Protein AF-A0AAW5MYL7-F1 (afdb_monomer_lite)

Structure (mmCIF, N/CA/C/O backbone):
data_AF-A0AAW5MYL7-F1
#
_entry.id   AF-A0AAW5MYL7-F1
#
loop_
_atom_site.group_PDB
_atom_site.id
_atom_site.type_symbol
_atom_site.label_atom_id
_atom_site.label_alt_id
_atom_site.label_comp_id
_atom_site.label_asym_id
_atom_site.label_entity_id
_atom_site.label_seq_id
_atom_site.pdbx_PDB_ins_code
_atom_site.Cartn_x
_atom_site.Cartn_y
_atom_site.Cartn_z
_atom_site.occupancy
_atom_site.B_iso_or_equiv
_atom_site.auth_seq_id
_atom_site.auth_comp_id
_atom_site.auth_asym_id
_atom_site.auth_atom_id
_atom_site.pdbx_PDB_model_num
ATOM 1 N N . GLY A 1 1 ? -22.313 -9.996 -33.937 1.00 41.66 1 GLY A N 1
ATOM 2 C CA . GLY A 1 1 ? -22.487 -10.218 -32.493 1.00 41.66 1 GLY A CA 1
ATOM 3 C C . GLY A 1 1 ? -21.223 -9.795 -31.790 1.00 41.66 1 GLY A C 1
ATOM 4 O O . GLY A 1 1 ? -20.249 -10.525 -31.855 1.00 41.66 1 GLY A O 1
ATOM 5 N N . GLY A 1 2 ? -21.205 -8.595 -31.216 1.00 47.47 2 GLY A N 1
ATOM 6 C CA . GLY A 1 2 ? -20.091 -8.100 -30.411 1.00 47.47 2 GLY A CA 1
ATOM 7 C C . GLY A 1 2 ? -20.553 -8.032 -28.966 1.00 47.47 2 GLY A C 1
ATOM 8 O O . GLY A 1 2 ? -21.304 -7.129 -28.612 1.00 47.47 2 GLY A O 1
ATOM 9 N N . GLY A 1 3 ? -20.171 -9.014 -28.153 1.00 49.91 3 GLY A N 1
ATOM 10 C CA . GLY A 1 3 ? -20.324 -8.902 -26.709 1.00 49.91 3 GLY A CA 1
ATOM 11 C C . GLY A 1 3 ? -19.320 -7.867 -26.227 1.00 49.91 3 GLY A C 1
ATOM 12 O O . GLY A 1 3 ? -18.145 -8.187 -26.086 1.00 49.91 3 GLY A O 1
ATOM 13 N N . ALA A 1 4 ? -19.757 -6.622 -26.042 1.00 58.38 4 ALA A N 1
ATOM 14 C CA . ALA A 1 4 ? -18.961 -5.639 -25.327 1.00 58.38 4 ALA A CA 1
ATOM 15 C C . ALA A 1 4 ? -18.631 -6.239 -23.953 1.00 58.38 4 ALA A C 1
ATOM 17 O O . ALA A 1 4 ? -19.543 -6.577 -23.196 1.00 58.38 4 ALA A O 1
ATOM 18 N N . THR A 1 5 ? -17.345 -6.436 -23.658 1.00 60.47 5 THR A N 1
ATOM 19 C CA . THR A 1 5 ? -16.891 -6.836 -22.326 1.00 60.47 5 THR A CA 1
ATOM 20 C C . THR A 1 5 ? -17.391 -5.780 -21.356 1.00 60.47 5 THR A C 1
ATOM 22 O O . THR A 1 5 ? -16.882 -4.665 -21.324 1.00 60.47 5 THR A O 1
ATOM 25 N N . GLN A 1 6 ? -18.445 -6.105 -20.616 1.00 60.12 6 GLN A N 1
ATOM 26 C CA . GLN A 1 6 ? -18.996 -5.215 -19.613 1.00 60.12 6 GLN A CA 1
ATOM 27 C C . GLN A 1 6 ? -17.902 -4.994 -18.568 1.00 60.12 6 GLN A C 1
ATOM 29 O O . GLN A 1 6 ? -17.454 -5.955 -17.934 1.00 60.12 6 GLN A O 1
ATOM 34 N N . THR A 1 7 ? -17.422 -3.758 -18.435 1.00 62.91 7 THR A N 1
ATOM 35 C CA . THR A 1 7 ? -16.418 -3.407 -17.431 1.00 62.91 7 THR A CA 1
ATOM 36 C C . THR A 1 7 ? -17.023 -3.691 -16.065 1.00 62.91 7 THR A C 1
ATOM 38 O O . THR A 1 7 ? -17.895 -2.968 -15.586 1.00 62.91 7 THR A O 1
ATOM 41 N N . ARG A 1 8 ? -16.620 -4.803 -15.446 1.00 74.62 8 ARG A N 1
ATOM 42 C CA . ARG A 1 8 ? -17.023 -5.102 -14.074 1.00 74.62 8 ARG A CA 1
ATOM 43 C C . ARG A 1 8 ? -16.369 -4.067 -13.174 1.00 74.62 8 ARG A C 1
ATOM 45 O O . ARG A 1 8 ? -15.147 -4.031 -13.053 1.00 74.62 8 ARG A O 1
ATOM 52 N N . HIS A 1 9 ? -17.192 -3.236 -12.549 1.00 81.75 9 HIS A N 1
ATOM 53 C CA . HIS A 1 9 ? -16.742 -2.326 -11.510 1.00 81.75 9 HIS A CA 1
ATOM 54 C C . HIS A 1 9 ? -16.475 -3.132 -10.241 1.00 81.75 9 HIS A C 1
ATOM 56 O O . HIS A 1 9 ? -17.397 -3.626 -9.596 1.00 81.75 9 HIS A O 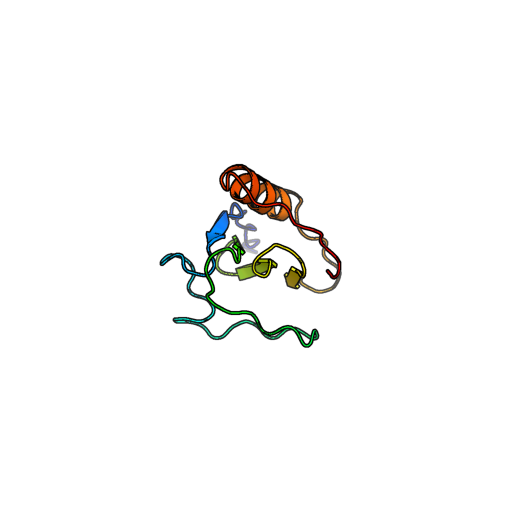1
ATOM 62 N N . TYR A 1 10 ? -15.200 -3.288 -9.901 1.00 91.94 10 TYR A N 1
ATOM 63 C CA . TYR A 1 10 ? -14.788 -3.880 -8.637 1.00 91.94 10 TYR A CA 1
ATOM 64 C C . TYR A 1 10 ? -14.583 -2.767 -7.609 1.00 91.94 10 TYR A C 1
ATOM 66 O O . TYR A 1 10 ? -13.884 -1.787 -7.873 1.00 91.94 10 TYR A O 1
ATOM 74 N N . THR A 1 11 ? -15.192 -2.910 -6.433 1.00 95.44 11 THR A N 1
ATOM 75 C CA . THR A 1 11 ? -14.996 -1.971 -5.324 1.00 95.44 11 THR A CA 1
ATOM 76 C C . THR A 1 11 ? -13.564 -2.091 -4.793 1.00 95.44 11 THR A C 1
ATOM 78 O O . THR A 1 11 ? -13.168 -3.193 -4.404 1.00 95.44 11 THR A O 1
ATOM 81 N N . PRO A 1 12 ? -12.780 -0.998 -4.748 1.00 97.31 12 PRO A N 1
ATOM 82 C CA . PRO A 1 12 ? -11.456 -1.023 -4.142 1.00 97.31 12 PRO A CA 1
ATOM 83 C C . PRO A 1 12 ? -11.529 -1.318 -2.643 1.00 97.31 12 PRO A C 1
ATOM 85 O O . PRO A 1 12 ? -12.387 -0.794 -1.933 1.00 97.31 12 PRO A O 1
ATOM 88 N N . VAL A 1 13 ? -10.593 -2.126 -2.151 1.00 97.25 13 VAL A N 1
ATOM 89 C CA . VAL A 1 13 ? -10.471 -2.459 -0.728 1.00 97.25 13 VAL A CA 1
ATOM 90 C C . VAL A 1 13 ? -9.052 -2.170 -0.268 1.00 97.25 13 VAL A C 1
ATOM 92 O O . VAL A 1 13 ? -8.084 -2.565 -0.917 1.00 97.25 13 VAL A O 1
ATOM 95 N N . ALA A 1 14 ? -8.942 -1.483 0.867 1.00 97.62 14 ALA A N 1
ATOM 96 C CA . ALA A 1 14 ? -7.678 -1.256 1.545 1.00 97.62 14 ALA A CA 1
ATOM 97 C C . ALA A 1 14 ? -7.463 -2.313 2.633 1.00 97.62 14 ALA A C 1
ATOM 99 O O . ALA A 1 14 ? -8.353 -2.557 3.449 1.00 97.62 14 ALA A O 1
ATOM 100 N N . LEU A 1 15 ? -6.278 -2.915 2.650 1.00 96.94 15 LEU A N 1
ATOM 101 C CA . LEU A 1 15 ? -5.887 -3.975 3.577 1.00 96.94 15 LEU A CA 1
ATOM 102 C C . LEU A 1 15 ? -4.555 -3.623 4.238 1.00 96.94 15 LEU A C 1
ATOM 104 O O . LEU A 1 15 ? -3.732 -2.912 3.659 1.00 96.94 15 LEU A O 1
ATOM 108 N N . SER A 1 16 ? -4.301 -4.188 5.418 1.00 96.00 16 SER A N 1
ATOM 109 C CA . SER A 1 16 ? -2.927 -4.299 5.915 1.00 96.00 16 SER A CA 1
ATOM 110 C C . SER A 1 16 ? -2.088 -5.090 4.910 1.00 96.00 16 SER A C 1
ATOM 112 O O . SER A 1 16 ? -2.546 -6.096 4.372 1.00 96.00 16 SER A O 1
ATOM 114 N N . ALA A 1 17 ? -0.832 -4.703 4.682 1.00 97.12 17 ALA A N 1
ATOM 115 C CA . ALA A 1 17 ? 0.075 -5.494 3.844 1.00 97.12 17 ALA A CA 1
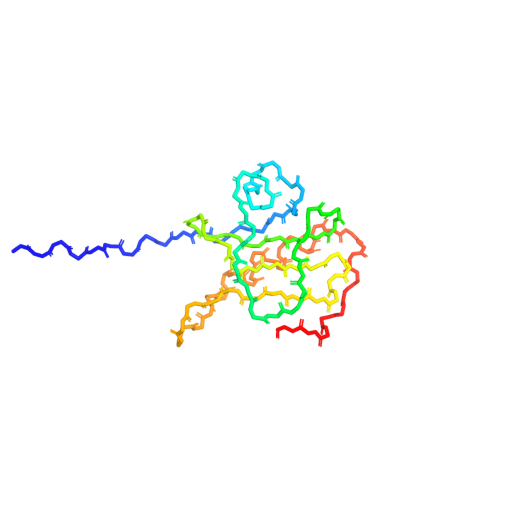ATOM 116 C C . ALA A 1 17 ? 0.285 -6.924 4.401 1.00 97.12 17 ALA A C 1
ATOM 118 O O . ALA A 1 17 ? 0.598 -7.853 3.649 1.00 97.12 17 ALA A O 1
ATOM 119 N N . ASN A 1 18 ? 0.067 -7.109 5.710 1.00 96.31 18 ASN A N 1
ATOM 120 C CA . ASN A 1 18 ? 0.114 -8.397 6.408 1.00 96.31 18 ASN A CA 1
ATOM 121 C C . ASN A 1 18 ? -1.220 -9.152 6.419 1.00 96.31 18 ASN A C 1
ATOM 123 O O . ASN A 1 18 ? -1.263 -10.275 6.915 1.00 96.31 18 ASN A O 1
ATOM 127 N N . ASP A 1 19 ? -2.294 -8.560 5.902 1.00 96.69 19 ASP A N 1
ATOM 128 C CA . ASP A 1 19 ? -3.598 -9.211 5.865 1.00 96.69 19 ASP A CA 1
ATOM 129 C C . ASP A 1 19 ? -3.520 -10.517 5.046 1.00 96.69 19 ASP A C 1
ATOM 131 O O . ASP A 1 19 ? -2.886 -10.521 3.981 1.00 96.69 19 ASP A O 1
ATOM 135 N N . PRO A 1 20 ? -4.117 -11.632 5.506 1.00 95.94 20 PRO A N 1
ATOM 136 C CA . PRO A 1 20 ? -4.176 -12.874 4.735 1.00 95.94 20 PRO A CA 1
ATOM 137 C C . PRO A 1 20 ? -4.849 -12.729 3.362 1.00 95.94 20 PRO A C 1
ATOM 139 O O . PRO A 1 20 ? -4.505 -13.473 2.446 1.00 95.94 20 PRO A O 1
ATOM 142 N N . ALA A 1 21 ? -5.765 -11.769 3.195 1.00 95.56 21 ALA A N 1
ATOM 143 C CA . ALA A 1 21 ? -6.415 -11.473 1.919 1.00 95.56 21 ALA A CA 1
ATOM 144 C C . ALA A 1 21 ? -5.498 -10.725 0.930 1.00 95.56 21 ALA A C 1
ATOM 146 O O . ALA A 1 21 ? -5.801 -10.671 -0.263 1.00 95.56 21 ALA A O 1
ATOM 147 N N . ASN A 1 22 ? -4.362 -10.177 1.381 1.00 97.12 22 ASN A N 1
ATOM 148 C CA . ASN A 1 22 ? -3.346 -9.643 0.480 1.00 97.12 22 ASN A CA 1
ATOM 149 C C . ASN A 1 22 ? -2.465 -10.777 -0.081 1.00 97.12 22 ASN A C 1
ATOM 151 O O . ASN A 1 22 ? -1.606 -11.328 0.612 1.00 97.12 22 ASN A O 1
ATOM 155 N N . VAL A 1 23 ? -2.639 -11.080 -1.369 1.00 97.00 23 VAL A N 1
ATOM 156 C CA . VAL A 1 23 ? -1.848 -12.093 -2.092 1.00 97.00 23 VAL A CA 1
ATOM 157 C C . VAL A 1 23 ? -0.461 -11.599 -2.516 1.00 97.00 23 VAL A C 1
ATOM 159 O O . VAL A 1 23 ? 0.433 -12.418 -2.747 1.00 97.00 23 VAL A O 1
ATOM 162 N N . TRP A 1 24 ? -0.269 -10.279 -2.616 1.00 97.88 24 TRP A N 1
ATOM 163 C CA . TRP A 1 24 ? 0.958 -9.654 -3.109 1.00 97.88 24 TRP A CA 1
ATOM 164 C C . TRP A 1 24 ? 2.063 -9.650 -2.047 1.00 97.88 24 TRP A C 1
ATOM 166 O O . TRP A 1 24 ? 1.820 -9.374 -0.870 1.00 97.88 24 TRP A O 1
ATOM 176 N N . GLY A 1 25 ? 3.286 -9.980 -2.466 1.00 96.62 25 GLY A N 1
ATOM 177 C CA . GLY A 1 25 ? 4.416 -10.219 -1.565 1.00 96.62 25 GLY A CA 1
ATOM 178 C C . GLY A 1 25 ? 4.310 -11.516 -0.768 1.00 96.62 25 GLY A C 1
ATOM 179 O O . GLY A 1 25 ? 5.002 -11.663 0.239 1.00 96.62 25 GLY A O 1
ATOM 180 N N . ASN A 1 26 ? 3.408 -12.413 -1.169 1.00 95.00 26 ASN A N 1
ATOM 181 C CA . ASN A 1 26 ? 3.191 -13.711 -0.545 1.00 95.00 26 ASN A CA 1
ATOM 182 C C . ASN A 1 26 ? 3.074 -14.801 -1.612 1.00 95.00 26 ASN A C 1
ATOM 184 O O . ASN A 1 26 ? 4.054 -15.464 -1.929 1.00 95.00 26 ASN A O 1
ATOM 188 N N . LEU A 1 27 ? 1.881 -14.939 -2.194 1.00 96.31 27 LEU A N 1
ATOM 189 C CA . LEU A 1 27 ? 1.610 -15.889 -3.268 1.00 96.31 27 LEU A CA 1
ATOM 190 C C . LEU A 1 27 ? 2.033 -15.322 -4.625 1.00 96.31 27 LEU A C 1
ATOM 192 O O . LEU A 1 27 ? 2.522 -16.055 -5.478 1.00 96.31 27 LEU A O 1
ATOM 196 N N . LEU A 1 28 ? 1.849 -14.014 -4.813 1.00 97.06 28 LEU A N 1
ATOM 197 C CA . LEU A 1 28 ? 2.285 -13.290 -6.000 1.00 97.06 28 LEU A CA 1
ATOM 198 C C . LEU A 1 28 ? 3.478 -12.387 -5.660 1.00 97.06 28 LEU A C 1
ATOM 200 O O . LEU A 1 28 ? 3.477 -11.762 -4.591 1.00 97.06 28 LEU A O 1
ATOM 204 N N . PRO A 1 29 ? 4.480 -12.264 -6.550 1.00 97.06 29 PRO A N 1
ATOM 205 C CA . PRO A 1 29 ? 5.539 -11.274 -6.387 1.00 97.06 29 PRO A CA 1
ATOM 206 C C . PRO A 1 29 ? 4.948 -9.869 -6.478 1.00 97.06 29 PRO A C 1
ATOM 208 O O . PRO A 1 29 ? 3.986 -9.661 -7.209 1.00 97.06 29 PRO A O 1
ATOM 211 N N . TRP A 1 30 ? 5.521 -8.892 -5.777 1.00 97.12 30 TRP A N 1
ATOM 212 C CA . TRP A 1 30 ? 5.091 -7.500 -5.929 1.00 97.12 30 TRP A CA 1
ATOM 213 C C . TRP A 1 30 ? 5.169 -7.059 -7.401 1.00 97.12 30 TRP A C 1
ATOM 215 O O . TRP A 1 30 ? 6.169 -7.368 -8.058 1.00 97.12 30 TRP A O 1
ATOM 225 N N . PRO A 1 31 ? 4.159 -6.344 -7.933 1.00 95.62 31 PRO A N 1
ATOM 226 C CA . PRO A 1 31 ? 4.219 -5.837 -9.295 1.00 95.62 31 PRO A CA 1
ATOM 227 C C . PRO A 1 31 ? 5.412 -4.898 -9.472 1.00 95.62 31 PRO A C 1
ATOM 229 O O . PRO A 1 31 ? 5.751 -4.129 -8.569 1.00 95.62 31 PRO A O 1
ATOM 232 N N . ALA A 1 32 ? 6.030 -4.940 -10.651 1.00 93.88 32 ALA A N 1
ATOM 233 C CA . ALA A 1 32 ? 7.125 -4.039 -10.978 1.00 93.88 32 ALA A CA 1
ATOM 234 C C . ALA A 1 32 ? 6.671 -2.574 -10.868 1.00 93.88 32 ALA A C 1
ATOM 236 O O . ALA A 1 32 ? 5.544 -2.229 -11.226 1.00 93.88 32 ALA A O 1
ATOM 237 N N . HIS A 1 33 ? 7.553 -1.713 -10.372 1.00 94.31 33 HIS A N 1
ATOM 238 C CA . HIS A 1 33 ? 7.328 -0.276 -10.267 1.00 94.31 33 HIS A CA 1
ATOM 239 C C . HIS A 1 33 ? 8.647 0.445 -10.592 1.00 94.31 33 HIS A C 1
ATOM 241 O O . HIS A 1 33 ? 9.701 -0.054 -10.197 1.00 94.31 33 HIS A O 1
ATOM 247 N N . PRO A 1 34 ? 8.635 1.587 -11.304 1.00 91.19 34 PRO A N 1
ATOM 248 C CA . PRO A 1 34 ? 9.865 2.304 -11.664 1.00 91.19 34 PRO A CA 1
ATOM 249 C C . PRO A 1 34 ? 10.581 2.943 -10.463 1.00 91.19 34 PRO A C 1
ATOM 251 O O . PRO A 1 34 ? 11.772 3.233 -10.532 1.00 91.19 34 PRO A O 1
ATOM 254 N N . ALA A 1 35 ? 9.865 3.179 -9.361 1.00 91.69 35 ALA A N 1
ATOM 255 C CA . ALA A 1 35 ? 10.459 3.690 -8.127 1.00 91.69 35 ALA A CA 1
ATOM 256 C C . ALA A 1 35 ? 11.379 2.659 -7.452 1.00 91.69 35 ALA A C 1
ATOM 258 O O . ALA A 1 35 ? 11.159 1.454 -7.523 1.00 91.69 35 ALA A O 1
ATOM 259 N N . THR A 1 36 ? 12.367 3.151 -6.705 1.00 91.38 36 THR A N 1
ATOM 260 C CA . THR A 1 36 ? 13.324 2.321 -5.953 1.00 91.38 36 THR A CA 1
ATOM 261 C C . THR A 1 36 ? 12.756 1.751 -4.651 1.00 91.38 36 THR A C 1
ATOM 263 O O . THR A 1 36 ? 13.365 0.869 -4.045 1.00 91.38 36 THR A O 1
ATOM 266 N N . LEU A 1 37 ? 11.603 2.249 -4.192 1.00 93.31 37 LEU A N 1
ATOM 267 C CA . LEU A 1 37 ? 10.918 1.716 -3.020 1.00 93.31 37 LEU A CA 1
ATOM 268 C C . LEU A 1 37 ? 10.398 0.308 -3.323 1.00 93.31 37 LEU A C 1
ATOM 270 O O . LEU A 1 37 ? 9.539 0.121 -4.177 1.00 93.31 37 LEU A O 1
ATOM 274 N N . VAL A 1 38 ? 10.880 -0.669 -2.559 1.00 93.12 38 VAL A 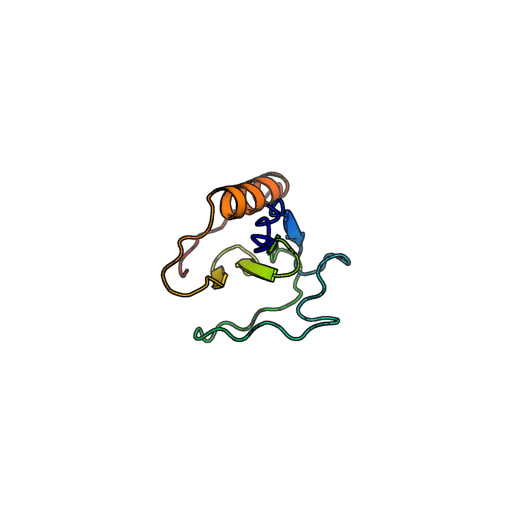N 1
ATOM 275 C CA . VAL A 1 38 ? 10.415 -2.055 -2.632 1.00 93.12 38 VAL A CA 1
ATOM 276 C C . VAL A 1 38 ? 9.306 -2.272 -1.595 1.00 93.12 38 VAL A C 1
ATOM 278 O O . VAL A 1 38 ? 9.545 -2.053 -0.401 1.00 93.12 38 VAL A O 1
ATOM 281 N N . PRO A 1 39 ? 8.093 -2.694 -2.001 1.00 97.19 39 PRO A N 1
ATOM 282 C CA . PRO A 1 39 ? 7.033 -3.033 -1.060 1.00 97.19 39 PRO A CA 1
ATOM 283 C C . PRO A 1 39 ? 7.425 -4.176 -0.121 1.00 97.19 39 PRO A C 1
ATOM 285 O O . PRO A 1 39 ? 8.133 -5.109 -0.499 1.00 97.19 39 PRO A O 1
ATOM 288 N N . THR A 1 40 ? 6.933 -4.133 1.118 1.00 96.81 40 THR A N 1
ATOM 289 C CA . THR A 1 40 ? 7.164 -5.197 2.107 1.00 96.81 40 THR A CA 1
ATOM 290 C C . THR A 1 40 ? 5.890 -5.510 2.881 1.00 96.81 40 THR A C 1
ATOM 292 O O . THR A 1 40 ? 5.071 -4.625 3.135 1.00 96.81 40 THR A O 1
ATOM 295 N N . ARG A 1 41 ? 5.733 -6.772 3.300 1.00 97.25 41 ARG A N 1
ATOM 296 C CA . ARG A 1 41 ? 4.682 -7.177 4.242 1.00 97.25 41 ARG A CA 1
ATOM 297 C C . ARG A 1 41 ? 5.124 -6.800 5.656 1.00 97.25 41 ARG A C 1
ATOM 299 O O . ARG A 1 41 ? 5.790 -7.573 6.344 1.00 97.25 41 ARG A O 1
ATOM 306 N N . ARG A 1 42 ? 4.833 -5.561 6.055 1.00 92.44 42 ARG A N 1
ATOM 307 C CA . ARG A 1 42 ? 5.159 -5.024 7.380 1.00 92.44 42 ARG A CA 1
ATOM 308 C C . ARG A 1 42 ? 3.913 -4.472 8.065 1.00 92.44 42 ARG A C 1
ATOM 310 O O . ARG A 1 42 ? 3.062 -3.860 7.424 1.00 92.44 42 ARG A O 1
ATOM 317 N N . ALA A 1 43 ? 3.840 -4.642 9.385 1.00 90.12 43 ALA A N 1
ATOM 318 C CA . ALA A 1 43 ? 2.782 -4.053 10.196 1.00 90.12 43 ALA A CA 1
ATOM 319 C C . ALA A 1 43 ? 2.724 -2.528 9.999 1.00 90.12 43 ALA A C 1
ATOM 321 O O . ALA A 1 43 ? 3.754 -1.849 10.009 1.00 90.12 43 ALA A O 1
ATOM 322 N N . GLY A 1 44 ? 1.515 -2.001 9.809 1.00 90.62 44 GLY A N 1
ATOM 323 C CA . GLY A 1 44 ? 1.271 -0.581 9.553 1.00 90.62 44 GLY A CA 1
ATOM 324 C C . GLY A 1 44 ? 1.515 -0.121 8.111 1.00 90.62 44 GLY A C 1
ATOM 325 O O . GLY A 1 44 ? 1.311 1.058 7.837 1.00 90.62 44 GLY A O 1
ATOM 326 N N . ALA A 1 45 ? 1.941 -1.002 7.197 1.00 94.94 45 ALA A N 1
ATOM 327 C CA . ALA A 1 45 ? 1.849 -0.747 5.761 1.00 94.94 45 ALA A CA 1
ATOM 328 C C . ALA A 1 45 ? 0.457 -1.146 5.248 1.00 94.94 45 ALA A C 1
ATOM 330 O O . ALA A 1 45 ? -0.129 -2.120 5.728 1.00 94.94 45 ALA A O 1
ATOM 331 N N . LEU A 1 46 ? -0.057 -0.408 4.266 1.00 96.56 46 LEU A N 1
ATOM 332 C CA . LEU A 1 46 ? -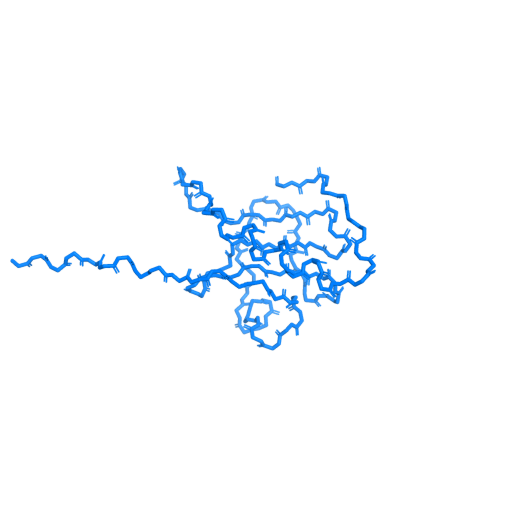1.365 -0.645 3.657 1.00 96.56 46 LEU A CA 1
ATOM 333 C C . LEU A 1 46 ? -1.218 -0.908 2.159 1.00 96.56 46 LEU A C 1
ATOM 335 O O . LEU A 1 46 ? -0.321 -0.376 1.509 1.00 96.56 46 LEU A O 1
ATOM 339 N N . VAL A 1 47 ? -2.131 -1.695 1.608 1.00 97.88 47 VAL A N 1
ATOM 340 C CA . VAL A 1 47 ? -2.307 -1.879 0.165 1.00 97.88 47 VAL A CA 1
ATOM 341 C C . VAL A 1 47 ? -3.739 -1.548 -0.218 1.00 97.88 47 VAL A C 1
ATOM 343 O O . VAL A 1 47 ? -4.644 -1.767 0.584 1.00 97.88 47 VAL A O 1
ATOM 346 N N . VAL A 1 48 ? -3.958 -1.058 -1.436 1.00 98.06 48 VAL A N 1
ATOM 347 C CA . VAL A 1 48 ? -5.298 -0.968 -2.032 1.00 98.06 48 VAL A CA 1
ATOM 348 C C . VAL A 1 48 ? -5.352 -1.860 -3.257 1.00 98.06 48 VAL A C 1
ATOM 350 O O . VAL A 1 48 ? -4.509 -1.743 -4.148 1.00 98.06 48 VAL A O 1
ATOM 353 N N . VAL A 1 49 ? -6.348 -2.742 -3.294 1.00 96.94 49 VAL A N 1
ATOM 354 C CA . VAL A 1 49 ? -6.572 -3.695 -4.383 1.00 96.94 49 VAL A CA 1
ATOM 355 C C . VAL A 1 49 ? -7.966 -3.525 -4.978 1.00 96.94 49 VAL A C 1
ATOM 357 O O . VAL A 1 49 ? -8.914 -3.204 -4.263 1.00 96.94 49 VAL A O 1
ATOM 360 N N . SER A 1 50 ? -8.107 -3.757 -6.283 1.00 95.50 50 SER A N 1
ATOM 361 C CA . SER A 1 50 ? -9.408 -3.822 -6.961 1.00 95.50 50 SER A CA 1
ATOM 362 C C . SER A 1 50 ? -9.365 -4.823 -8.112 1.00 95.50 50 SER A C 1
ATOM 364 O O . SER A 1 50 ? -8.418 -4.831 -8.897 1.00 95.50 50 SER A O 1
ATOM 366 N N . GLY A 1 51 ? -10.355 -5.717 -8.192 1.00 92.25 51 GLY A N 1
ATOM 367 C CA . GLY A 1 51 ? -10.412 -6.748 -9.239 1.00 92.25 51 GLY A CA 1
ATOM 368 C C . GLY A 1 51 ? -9.171 -7.650 -9.297 1.00 92.25 51 GLY A C 1
ATOM 369 O O . GLY A 1 51 ? -8.789 -8.095 -10.374 1.00 92.25 51 GLY A O 1
ATOM 370 N N . GLY A 1 52 ? -8.496 -7.861 -8.161 1.00 92.69 52 GLY A N 1
ATOM 371 C CA . GLY A 1 52 ? -7.236 -8.611 -8.069 1.00 92.69 52 GLY A CA 1
ATOM 372 C C . GLY A 1 52 ? -5.971 -7.819 -8.434 1.00 92.69 52 GLY A C 1
ATOM 373 O O . GLY A 1 52 ? -4.866 -8.312 -8.214 1.00 92.69 52 GLY A O 1
ATOM 374 N N . LYS A 1 53 ? -6.097 -6.585 -8.934 1.00 94.31 53 LYS A N 1
ATOM 375 C CA . LYS A 1 53 ? -4.961 -5.701 -9.229 1.00 94.31 53 LYS A CA 1
ATOM 376 C C . LYS A 1 53 ? -4.535 -4.936 -7.976 1.00 94.31 53 LYS A C 1
ATOM 378 O O . LYS A 1 53 ? -5.389 -4.461 -7.227 1.00 94.31 53 LYS A O 1
ATOM 383 N N . LEU A 1 54 ? -3.226 -4.799 -7.761 1.00 96.94 54 LEU A N 1
ATOM 384 C CA . LEU A 1 54 ? -2.662 -3.869 -6.780 1.00 96.94 54 LEU A CA 1
ATOM 385 C C . LEU A 1 54 ? -2.649 -2.464 -7.382 1.00 96.94 54 LEU A C 1
ATOM 387 O O . LEU A 1 54 ? -2.138 -2.288 -8.483 1.00 96.94 54 LEU A O 1
ATOM 391 N N . LEU A 1 55 ? -3.208 -1.491 -6.665 1.00 96.81 55 LEU A N 1
ATOM 392 C CA . LEU A 1 55 ? -3.326 -0.106 -7.129 1.00 96.81 55 LEU A CA 1
ATOM 393 C C . LEU A 1 55 ? -2.485 0.851 -6.291 1.00 96.81 55 LEU A C 1
ATOM 395 O O . LEU A 1 55 ? -1.834 1.730 -6.842 1.00 96.81 55 LEU A O 1
ATOM 399 N N . LEU A 1 56 ? -2.458 0.663 -4.969 1.00 97.06 56 LEU A N 1
ATOM 400 C CA . LEU A 1 56 ? -1.643 1.471 -4.062 1.00 97.06 56 LEU A CA 1
ATOM 401 C C . LEU A 1 56 ? -0.874 0.585 -3.084 1.00 97.06 56 LEU A C 1
ATOM 403 O O . LEU A 1 56 ? -1.398 -0.421 -2.603 1.00 97.06 56 LEU A O 1
ATOM 407 N N . TYR A 1 57 ? 0.328 1.019 -2.722 1.00 97.69 57 TYR A N 1
ATOM 408 C CA . TYR A 1 57 ? 1.049 0.565 -1.532 1.00 97.69 57 TYR A CA 1
ATOM 409 C C . TYR A 1 57 ? 1.465 1.790 -0.727 1.00 97.69 57 TYR A C 1
ATOM 411 O O . TYR A 1 57 ? 2.176 2.648 -1.239 1.00 97.69 57 TYR A O 1
ATOM 419 N N . LEU A 1 58 ? 1.056 1.861 0.536 1.00 95.81 58 LEU A N 1
ATOM 420 C CA . LEU A 1 58 ? 1.483 2.883 1.482 1.00 95.81 58 LEU A CA 1
ATOM 421 C C . LEU A 1 58 ? 2.431 2.240 2.495 1.00 95.81 58 LEU A C 1
ATOM 423 O O . LEU A 1 58 ? 2.033 1.361 3.265 1.00 95.81 58 LEU A O 1
ATOM 427 N N . ALA A 1 59 ? 3.686 2.685 2.506 1.00 94.25 59 ALA A N 1
ATOM 428 C CA . ALA A 1 59 ? 4.685 2.174 3.434 1.00 94.25 59 ALA A CA 1
ATOM 429 C C . ALA A 1 59 ? 4.308 2.479 4.894 1.00 94.25 59 ALA A C 1
ATOM 431 O O . ALA A 1 59 ? 3.585 3.432 5.186 1.00 94.25 59 ALA A O 1
ATOM 432 N N . GLN A 1 60 ? 4.852 1.694 5.828 1.00 91.00 60 GLN A N 1
ATOM 433 C CA . GLN A 1 60 ? 4.652 1.901 7.264 1.00 91.00 60 GLN A CA 1
ATOM 434 C C . GLN A 1 60 ? 4.920 3.360 7.676 1.00 91.00 60 GLN A C 1
ATOM 436 O O . GLN A 1 60 ? 5.926 3.959 7.291 1.00 91.00 60 GLN A O 1
ATOM 441 N N . GLY A 1 61 ? 4.016 3.927 8.481 1.00 87.44 61 GLY A N 1
ATOM 442 C CA . GLY A 1 61 ? 4.085 5.330 8.914 1.00 87.44 61 GLY A CA 1
ATOM 443 C C . GLY A 1 61 ? 3.709 6.338 7.822 1.00 87.44 61 GLY A C 1
ATOM 444 O O . GLY A 1 61 ? 3.856 7.538 8.034 1.00 87.44 61 GLY A O 1
ATOM 445 N N . GLY A 1 62 ? 3.256 5.848 6.661 1.00 87.38 62 GLY A N 1
ATOM 446 C CA . GLY A 1 62 ? 2.712 6.592 5.526 1.00 87.38 62 GLY A CA 1
ATOM 447 C C . GLY A 1 62 ? 3.621 7.678 4.960 1.00 87.38 62 GLY A C 1
ATOM 448 O O . GLY A 1 62 ? 3.138 8.718 4.527 1.00 87.38 62 GLY A O 1
ATOM 449 N N . LYS A 1 63 ? 4.938 7.435 4.975 1.00 84.75 63 LYS A N 1
ATOM 450 C CA . LYS A 1 63 ? 5.930 8.372 4.429 1.00 84.75 63 LYS A CA 1
ATOM 451 C C . LYS A 1 63 ? 6.029 8.347 2.910 1.00 84.75 63 LYS A C 1
ATOM 453 O O . LYS A 1 63 ? 6.254 9.373 2.281 1.00 84.75 63 LYS A O 1
ATOM 458 N N . LYS A 1 64 ? 5.872 7.164 2.326 1.00 91.88 64 LYS A N 1
ATOM 459 C CA . LYS A 1 64 ? 6.031 6.929 0.893 1.00 91.88 64 LYS A CA 1
ATOM 460 C C . LYS A 1 64 ? 4.880 6.084 0.386 1.00 91.88 64 LYS A C 1
ATOM 462 O O . LYS A 1 64 ? 4.479 5.138 1.074 1.00 91.88 64 LYS A O 1
ATOM 467 N N . MET A 1 65 ? 4.395 6.406 -0.802 1.00 94.81 65 MET A N 1
ATOM 468 C CA . MET A 1 65 ? 3.372 5.639 -1.494 1.00 94.81 65 MET A CA 1
ATOM 469 C C . MET A 1 65 ? 3.876 5.241 -2.875 1.00 94.81 65 MET A C 1
ATOM 471 O O . MET A 1 65 ? 4.653 5.964 -3.483 1.00 94.81 65 MET A O 1
ATOM 475 N N . LEU A 1 66 ? 3.451 4.070 -3.332 1.00 95.81 66 LEU A N 1
ATOM 476 C CA . LEU A 1 66 ? 3.551 3.664 -4.726 1.00 95.81 66 LEU A CA 1
ATOM 477 C C . LEU A 1 66 ? 2.156 3.618 -5.322 1.00 95.81 66 LEU A C 1
ATOM 479 O O . LEU A 1 66 ? 1.207 3.198 -4.645 1.00 95.81 66 LEU A O 1
ATOM 483 N N . VAL A 1 67 ? 2.066 4.004 -6.588 1.00 95.00 67 VAL A N 1
ATOM 484 C CA . VAL A 1 67 ? 0.823 4.077 -7.344 1.00 95.00 67 VAL A CA 1
ATOM 485 C C . VAL A 1 67 ? 0.995 3.298 -8.638 1.00 95.00 67 VAL A C 1
ATOM 487 O O . VAL A 1 67 ? 1.762 3.683 -9.515 1.00 95.00 67 VAL A O 1
ATOM 490 N N . TRP A 1 68 ? 0.255 2.201 -8.772 1.00 93.38 68 TRP A N 1
ATOM 491 C CA . TRP A 1 68 ? 0.149 1.483 -10.035 1.00 93.38 68 TRP A CA 1
ATOM 492 C C . TRP A 1 68 ? -1.095 1.963 -10.768 1.00 93.38 68 TRP A C 1
ATOM 494 O O . TRP A 1 68 ? -2.221 1.722 -10.335 1.00 93.38 68 TRP A O 1
ATOM 504 N N . GLN A 1 69 ? -0.872 2.629 -11.893 1.00 86.69 69 GLN A N 1
ATOM 505 C CA . GLN A 1 69 ? -1.911 3.048 -12.823 1.00 86.69 69 GLN A CA 1
ATOM 506 C C . GLN A 1 69 ? -1.537 2.596 -14.233 1.00 86.69 69 GLN A C 1
ATOM 508 O O . GLN A 1 69 ? -0.355 2.535 -14.584 1.00 86.69 69 GLN A O 1
ATOM 513 N N . GLU A 1 70 ? -2.543 2.265 -15.036 1.00 79.00 70 GLU A N 1
ATOM 514 C CA . GLU A 1 70 ? -2.329 2.056 -16.464 1.00 79.00 70 GLU A CA 1
ATOM 515 C C . GLU A 1 70 ? -2.087 3.412 -17.142 1.00 79.00 70 GLU A C 1
ATOM 517 O O . GLU A 1 70 ? -2.448 4.474 -16.623 1.00 79.00 70 GLU A O 1
ATOM 522 N N . LYS A 1 71 ? -1.365 3.397 -18.262 1.00 71.19 71 LYS A N 1
ATOM 523 C CA . LYS A 1 71 ? -0.906 4.628 -18.903 1.00 71.19 71 LYS A CA 1
ATOM 524 C C . LYS A 1 71 ? -2.117 5.456 -19.353 1.00 71.19 71 LYS A C 1
ATOM 526 O O . LYS A 1 71 ? -3.067 4.907 -19.892 1.00 71.19 71 LYS A O 1
ATOM 531 N N . GLU A 1 72 ? -2.055 6.763 -19.110 1.00 72.00 72 GLU A N 1
ATOM 532 C CA . GLU A 1 72 ? -3.081 7.763 -19.453 1.00 72.00 72 GLU A CA 1
ATOM 533 C C . GLU A 1 72 ? -4.408 7.732 -18.657 1.00 72.00 72 GLU A C 1
ATOM 535 O O . GLU A 1 72 ? -5.199 8.663 -18.813 1.00 72.00 72 GLU A O 1
ATOM 540 N N . GLU A 1 73 ? -4.636 6.781 -17.739 1.00 80.56 73 GLU A N 1
ATOM 541 C CA . GLU A 1 73 ? -5.863 6.742 -16.923 1.00 80.56 73 GLU A CA 1
ATOM 542 C C . GLU A 1 73 ? -5.613 7.189 -15.473 1.00 80.56 73 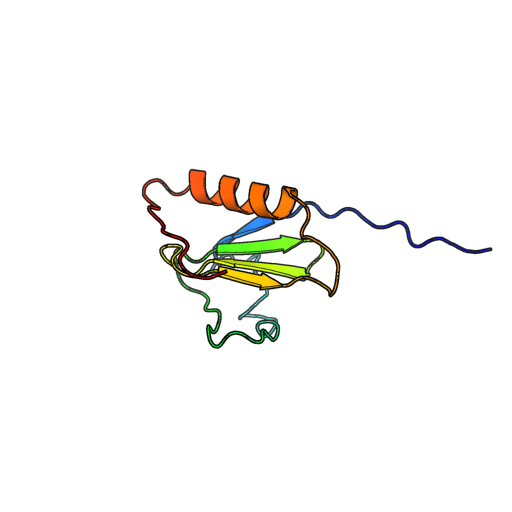GLU A C 1
ATOM 544 O O . GLU A 1 73 ? -4.704 6.711 -14.788 1.00 80.56 73 GLU A O 1
ATOM 549 N N . LEU A 1 74 ? -6.425 8.135 -14.991 1.00 85.50 74 LEU A N 1
ATOM 550 C CA . LEU A 1 74 ? -6.405 8.533 -13.585 1.00 85.50 74 LEU A CA 1
ATOM 551 C C . LEU A 1 74 ? -7.011 7.422 -12.728 1.00 85.50 74 LEU A C 1
ATOM 553 O O . LEU A 1 74 ? -8.028 6.829 -13.087 1.00 85.50 74 LEU A O 1
ATOM 557 N N . LEU A 1 75 ? -6.437 7.192 -11.547 1.00 89.50 75 LEU A N 1
ATOM 558 C CA . LEU A 1 75 ? -7.069 6.315 -10.571 1.00 89.50 75 LEU A CA 1
ATOM 559 C C . LEU A 1 75 ? -8.441 6.853 -10.162 1.00 89.50 75 LEU A C 1
ATOM 561 O O . LEU A 1 75 ? -8.604 8.038 -9.864 1.00 89.50 75 LEU A O 1
ATOM 565 N N . ALA A 1 76 ? -9.408 5.943 -10.084 1.00 90.94 76 ALA A N 1
ATOM 566 C CA . ALA A 1 76 ? -10.745 6.257 -9.615 1.00 90.94 76 ALA A CA 1
ATOM 567 C C . ALA A 1 76 ? -10.704 6.776 -8.154 1.00 90.94 76 ALA A C 1
ATOM 569 O O . ALA A 1 76 ? -9.960 6.220 -7.332 1.00 90.94 76 ALA A O 1
ATOM 570 N N . PRO A 1 77 ? -11.489 7.808 -7.787 1.00 93.50 77 PRO A N 1
ATOM 571 C CA . PRO A 1 77 ? -11.505 8.374 -6.430 1.00 93.50 77 PRO A CA 1
ATOM 572 C C . PRO A 1 77 ? -11.742 7.340 -5.320 1.00 93.50 77 PRO A C 1
ATOM 574 O O . PRO A 1 77 ? -11.220 7.463 -4.208 1.00 93.50 77 PRO A O 1
ATOM 577 N N . GLU A 1 78 ? -12.482 6.277 -5.628 1.00 95.75 78 GLU A N 1
ATOM 578 C CA . GLU A 1 78 ? -12.807 5.170 -4.732 1.00 95.75 78 GLU A CA 1
ATOM 579 C C . GLU A 1 78 ? -11.554 4.458 -4.205 1.00 95.75 78 GLU A C 1
ATOM 581 O O . GLU A 1 78 ? -11.559 3.947 -3.084 1.00 95.75 78 GLU A O 1
ATOM 586 N N . VAL A 1 79 ? -10.459 4.465 -4.972 1.00 95.75 79 VAL A N 1
ATOM 587 C CA . VAL A 1 79 ? -9.172 3.885 -4.565 1.00 95.75 79 VAL A CA 1
ATOM 588 C C . VAL A 1 79 ? -8.610 4.644 -3.358 1.00 95.75 79 VAL A C 1
ATOM 590 O O . VAL A 1 79 ? -8.215 4.038 -2.358 1.00 95.75 79 VAL A O 1
ATOM 593 N N . PHE A 1 80 ? -8.647 5.977 -3.394 1.00 94.06 80 PHE A N 1
ATOM 594 C CA . PHE A 1 80 ? -8.216 6.819 -2.276 1.00 94.06 80 PHE A CA 1
ATOM 595 C C . PHE A 1 80 ? -9.233 6.811 -1.127 1.00 94.06 80 PHE A C 1
ATOM 597 O O . PHE A 1 80 ? -8.845 6.831 0.044 1.00 94.06 80 PHE A O 1
ATOM 604 N N . HIS A 1 81 ? -10.533 6.712 -1.418 1.00 96.06 81 HIS A N 1
ATOM 605 C CA . HIS A 1 81 ? -11.552 6.530 -0.378 1.00 96.06 81 HIS A CA 1
ATOM 606 C C . HIS A 1 81 ? -11.352 5.236 0.421 1.00 96.06 81 HIS A C 1
ATOM 608 O O . HIS A 1 81 ? -11.460 5.257 1.651 1.00 96.06 81 HIS A O 1
ATOM 614 N N . ALA A 1 82 ? -10.993 4.131 -0.235 1.00 97.19 82 ALA A N 1
ATOM 615 C CA . ALA A 1 82 ? -10.659 2.891 0.458 1.00 97.19 82 ALA A CA 1
ATOM 616 C C . ALA A 1 82 ? -9.464 3.092 1.405 1.00 97.19 82 ALA A C 1
ATOM 618 O O . ALA A 1 82 ? -9.540 2.731 2.584 1.00 97.19 82 ALA A O 1
ATOM 619 N N . LEU A 1 83 ? -8.396 3.746 0.929 1.00 95.31 83 LEU A N 1
ATOM 620 C CA . LEU A 1 83 ? -7.216 4.050 1.744 1.00 95.31 83 LEU A CA 1
ATOM 621 C C . LEU A 1 83 ? -7.562 4.928 2.956 1.00 95.31 83 LEU A C 1
ATOM 623 O O . LEU A 1 83 ? -7.220 4.588 4.087 1.00 95.31 83 LEU A O 1
ATOM 627 N N . THR A 1 84 ? -8.275 6.037 2.746 1.00 93.31 84 THR A N 1
ATOM 628 C CA . THR A 1 84 ? -8.673 6.943 3.839 1.00 93.31 84 THR A CA 1
ATOM 629 C C . THR A 1 84 ? -9.578 6.259 4.863 1.00 93.31 84 THR A C 1
ATOM 631 O O . THR A 1 84 ? -9.445 6.514 6.061 1.00 93.31 84 THR A O 1
ATOM 634 N N . THR A 1 85 ? -10.454 5.350 4.427 1.00 93.75 85 THR A N 1
ATOM 635 C CA . THR A 1 85 ? -11.293 4.548 5.326 1.00 93.75 85 THR A CA 1
ATOM 636 C C . THR A 1 85 ? -10.453 3.631 6.212 1.00 93.75 85 THR A C 1
ATOM 638 O O . THR A 1 85 ? -10.703 3.568 7.415 1.00 93.75 85 THR A O 1
ATOM 641 N N . ALA A 1 86 ? -9.441 2.956 5.658 1.00 93.25 86 ALA A N 1
ATOM 642 C CA . ALA A 1 86 ? -8.525 2.131 6.449 1.00 93.25 86 ALA A CA 1
ATOM 643 C C . ALA A 1 86 ? -7.700 2.973 7.433 1.00 93.25 86 ALA A C 1
ATOM 645 O O . ALA A 1 86 ? -7.608 2.630 8.608 1.00 93.25 86 ALA A O 1
ATOM 646 N N . LEU A 1 87 ? -7.172 4.116 6.990 1.00 90.94 87 LEU A N 1
ATOM 647 C CA . LEU A 1 87 ? -6.370 5.010 7.829 1.00 90.94 87 LEU A CA 1
ATOM 648 C C . LEU A 1 87 ? -7.136 5.538 9.048 1.00 90.94 87 LEU A C 1
ATOM 650 O O . LEU A 1 87 ? -6.571 5.619 10.135 1.00 90.94 87 LEU A O 1
ATOM 654 N N . ARG A 1 88 ? -8.431 5.850 8.901 1.00 87.75 88 ARG A N 1
ATOM 655 C CA . ARG A 1 88 ? -9.284 6.300 10.019 1.00 87.75 88 ARG A CA 1
ATOM 656 C C . ARG A 1 88 ? -9.475 5.243 11.105 1.00 87.75 88 ARG A C 1
ATOM 658 O O . ARG A 1 88 ? -9.795 5.603 12.234 1.00 87.75 88 ARG A O 1
ATOM 665 N N . ARG A 1 89 ? -9.320 3.959 10.771 1.00 83.81 89 ARG A N 1
ATOM 666 C CA . ARG A 1 89 ? -9.461 2.856 11.729 1.00 83.81 89 ARG A CA 1
ATOM 667 C C . ARG A 1 89 ? -8.221 2.685 12.602 1.00 83.81 89 ARG A C 1
ATOM 669 O O . ARG A 1 89 ? -8.356 2.109 13.673 1.00 83.81 89 ARG A O 1
ATOM 676 N N . GLU A 1 90 ? -7.075 3.245 12.202 1.00 78.19 90 GLU A N 1
ATOM 677 C CA . GLU A 1 90 ? -5.826 3.140 12.954 1.00 78.19 90 GLU A CA 1
ATOM 678 C C . GLU A 1 90 ? -5.628 4.309 13.922 1.00 78.19 90 GLU A C 1
ATOM 680 O O . GLU A 1 90 ? -5.226 5.397 13.496 1.00 78.19 90 GLU A O 1
ATOM 685 N N . PRO A 1 91 ? -5.843 4.115 15.246 1.00 62.69 91 PRO A N 1
ATOM 686 C CA . PRO A 1 91 ? -6.079 5.214 16.192 1.00 62.69 91 PRO A CA 1
ATOM 687 C C . PRO A 1 91 ? -4.903 6.179 16.416 1.00 62.69 91 PRO A C 1
ATOM 689 O O . PRO A 1 91 ? -5.005 7.086 17.239 1.00 62.69 91 PRO A O 1
ATOM 692 N N . ARG A 1 92 ? -3.755 5.977 15.758 1.00 66.75 92 ARG A N 1
ATOM 693 C CA . ARG A 1 92 ? -2.519 6.752 15.970 1.00 66.75 92 ARG A CA 1
ATOM 694 C C . ARG A 1 92 ? -1.697 6.985 14.702 1.00 66.75 92 ARG A C 1
ATOM 696 O O . ARG A 1 92 ? -0.529 7.363 14.808 1.00 66.75 92 ARG A O 1
ATOM 703 N N . LEU A 1 93 ? -2.256 6.769 13.511 1.00 65.38 93 LEU A N 1
ATOM 704 C CA . LEU A 1 93 ? -1.483 6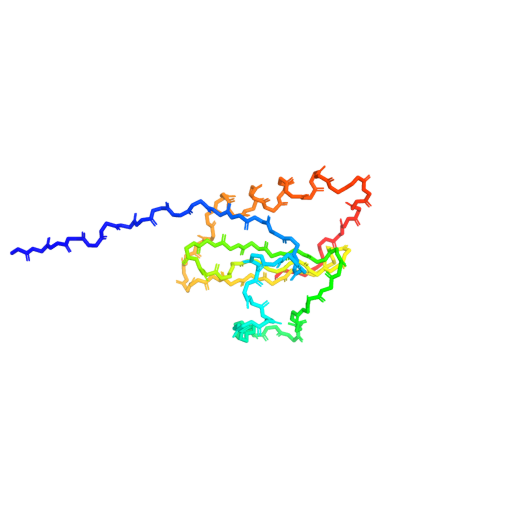.927 12.280 1.00 65.38 93 LEU A CA 1
ATOM 705 C C . LEU A 1 93 ? -1.367 8.413 11.897 1.00 65.38 93 LEU A C 1
ATOM 707 O O . LEU A 1 93 ? -2.166 8.953 11.139 1.00 65.38 93 LEU A O 1
ATOM 711 N N . ARG A 1 94 ? -0.349 9.094 12.436 1.00 64.81 94 ARG A N 1
ATOM 712 C CA . ARG A 1 94 ? 0.165 10.329 11.833 1.00 64.81 94 ARG A CA 1
ATOM 713 C C . ARG A 1 94 ? 1.089 9.929 10.702 1.00 64.81 94 ARG A C 1
ATOM 715 O O . ARG A 1 94 ? 2.091 9.258 10.942 1.00 64.81 94 ARG A O 1
ATOM 722 N N . PHE A 1 95 ? 0.753 10.346 9.494 1.00 71.06 95 PHE A N 1
ATOM 723 C CA . PHE A 1 95 ? 1.607 10.126 8.347 1.00 71.06 95 PHE A CA 1
ATOM 724 C C . PHE A 1 95 ? 1.780 11.407 7.548 1.00 71.06 95 PHE A C 1
ATOM 726 O O . PHE A 1 95 ? 0.917 12.283 7.538 1.00 71.06 95 PHE A O 1
ATOM 733 N N . THR A 1 96 ? 2.929 11.504 6.900 1.00 69.94 96 THR A N 1
ATOM 734 C CA . THR A 1 96 ? 3.270 12.603 6.008 1.00 69.94 96 THR A CA 1
ATOM 735 C C . THR A 1 96 ? 3.650 11.974 4.697 1.00 69.94 96 THR A C 1
ATOM 737 O O . THR A 1 96 ? 4.697 11.348 4.621 1.00 69.94 96 THR A O 1
ATOM 740 N N . LEU A 1 97 ? 2.823 12.144 3.679 1.00 76.06 97 LEU A N 1
ATOM 741 C CA . LEU A 1 97 ? 3.137 11.631 2.362 1.00 76.06 97 LEU A CA 1
ATOM 742 C C . LEU A 1 97 ? 4.173 12.552 1.710 1.00 76.06 97 LEU A C 1
ATOM 744 O O . LEU A 1 97 ? 3.846 13.681 1.357 1.00 76.06 97 LEU A O 1
ATOM 748 N N . THR A 1 98 ? 5.427 12.110 1.621 1.00 73.81 98 THR A N 1
ATOM 749 C CA . THR A 1 98 ? 6.515 12.923 1.049 1.00 73.81 98 THR A CA 1
ATOM 750 C C . THR A 1 98 ? 6.791 12.590 -0.412 1.00 73.81 98 THR A C 1
ATOM 752 O O . THR A 1 98 ? 7.324 13.428 -1.128 1.00 73.81 98 THR A O 1
ATOM 755 N N . GLU A 1 99 ? 6.447 11.376 -0.846 1.00 70.56 99 GLU A N 1
ATOM 756 C CA . GLU A 1 99 ? 6.675 10.862 -2.201 1.00 70.56 99 GLU A CA 1
ATOM 757 C C . GLU A 1 99 ? 5.469 10.004 -2.628 1.00 70.56 99 GLU A C 1
ATOM 759 O O . GLU A 1 99 ? 5.018 9.154 -1.846 1.00 70.56 99 GLU A O 1
ATOM 764 N N . VAL A 1 100 ? 4.966 10.248 -3.845 1.00 68.44 100 VAL A N 1
ATOM 765 C CA . VAL A 1 100 ? 3.880 9.515 -4.524 1.00 68.44 100 VAL A CA 1
ATOM 766 C C . VAL A 1 100 ? 4.328 9.153 -5.927 1.00 68.44 100 VAL A C 1
ATOM 768 O O . VAL A 1 100 ? 4.897 10.056 -6.580 1.00 68.44 100 VAL A O 1
#

Secondary structure (DSSP, 8-state):
---------PPPEEEETT-TT--BTTTBPPPP-SSSPPP---TT-EEEEETTEEEEEE-GGGSBEEE---TT-PPPHHHHHHHHHHHHHSTT------B-

pLDDT: mean 87.64, std 12.96, range [41.66, 98.06]

Sequence (100 aa):
GGGATQTRHYTPVALSANDPANVWGNLLPWPAHPATLVPTRRAGALVVVSGGKLLLYLAQGGKKMLVWQEKEELLAPEVFHALTTALRREPRLRFTLTEV

Radius of gyration: 14.3 Å; chains: 1; bounding box: 36×29×49 Å

Foldseek 3Di:
DDPDPDPDWWQKAKDQLQDPVNCEPPVHDHDDDPDPDHDDNDGQWMWIDTPNDTAKTQDHLRQEMDGDDDPPDDDDVSSVVNVVVVVVVPPDRDHDHPYD

Organism: NCBI:txid1499973